Protein AF-A0A1B6Z9X4-F1 (afdb_monomer_lite)

pLDDT: mean 81.11, std 14.73, range [35.0, 95.31]

Foldseek 3Di:
DDDDDDDDPDDDDDPVVVVVVVVVCVVVVPCPDDDDDPCPPDDPVRVVVQVVCVVVVHHPDCPPPD

Structure (mmCIF, N/CA/C/O backbone):
data_AF-A0A1B6Z9X4-F1
#
_entry.id   AF-A0A1B6Z9X4-F1
#
loop_
_atom_site.group_PDB
_atom_site.id
_atom_site.type_symbol
_atom_site.label_atom_id
_atom_site.label_alt_id
_atom_site.label_comp_id
_atom_site.label_asym_id
_atom_site.label_entity_id
_atom_site.label_seq_id
_atom_site.pdbx_PDB_ins_code
_atom_site.Cartn_x
_atom_site.Cartn_y
_atom_site.Cartn_z
_atom_site.occupancy
_atom_site.B_iso_or_equiv
_atom_site.auth_seq_id
_atom_site.auth_comp_id
_atom_site.auth_asym_id
_atom_site.auth_atom_id
_atom_site.pdbx_PDB_model_num
ATOM 1 N N . MET A 1 1 ? -17.788 22.616 5.502 1.00 40.50 1 MET A N 1
ATOM 2 C CA . MET A 1 1 ? -16.435 22.253 5.022 1.00 40.50 1 MET A CA 1
ATOM 3 C C . MET A 1 1 ? -16.531 21.943 3.536 1.00 40.50 1 MET A C 1
ATOM 5 O O . MET A 1 1 ? -17.199 20.981 3.191 1.00 40.50 1 MET A O 1
ATOM 9 N N . ALA A 1 2 ? -15.965 22.774 2.658 1.00 60.88 2 ALA A N 1
ATOM 10 C CA . ALA A 1 2 ? -16.013 22.537 1.212 1.00 60.88 2 ALA A CA 1
ATOM 11 C C . ALA A 1 2 ? -14.856 21.614 0.794 1.00 60.88 2 ALA A C 1
ATOM 13 O O . ALA A 1 2 ? -13.693 21.945 1.020 1.00 60.88 2 ALA A O 1
ATOM 14 N N . SER A 1 3 ? -15.153 20.454 0.203 1.00 69.88 3 SER A N 1
ATOM 15 C CA . SER A 1 3 ? -14.134 19.570 -0.372 1.00 69.88 3 SER A CA 1
ATOM 16 C C . SER A 1 3 ? -13.751 20.066 -1.766 1.00 69.88 3 SER A C 1
ATOM 18 O O . SER A 1 3 ? -14.588 20.096 -2.669 1.00 69.88 3 SER A O 1
ATOM 20 N N . LYS A 1 4 ? -12.486 20.446 -1.962 1.00 73.38 4 LYS A N 1
ATOM 21 C CA . LYS A 1 4 ? -11.963 20.816 -3.281 1.00 73.38 4 LYS A CA 1
ATOM 22 C C . LYS A 1 4 ? -11.701 19.538 -4.080 1.00 73.38 4 LYS A C 1
ATOM 24 O O . LYS A 1 4 ? -10.816 18.764 -3.729 1.00 73.38 4 LYS A O 1
ATOM 29 N N . VAL A 1 5 ? -12.477 19.310 -5.138 1.00 75.44 5 VAL A N 1
ATOM 30 C CA . VAL A 1 5 ? -12.219 18.215 -6.081 1.00 75.44 5 VAL A CA 1
ATOM 31 C C . VAL A 1 5 ? -11.012 18.611 -6.925 1.00 75.44 5 VAL A C 1
ATOM 33 O O . VAL A 1 5 ? -11.066 19.586 -7.676 1.00 75.44 5 VAL A O 1
ATOM 36 N N . LEU A 1 6 ? -9.904 17.889 -6.766 1.00 76.56 6 LEU A N 1
ATOM 37 C CA . LEU A 1 6 ? -8.746 18.035 -7.641 1.00 76.56 6 LEU A CA 1
ATOM 38 C C . LEU A 1 6 ? -9.127 17.475 -9.012 1.00 76.56 6 LEU A C 1
ATOM 40 O O . LEU A 1 6 ? -9.474 16.300 -9.131 1.00 76.56 6 LEU A O 1
ATOM 44 N N . LYS A 1 7 ? -9.099 18.325 -10.039 1.00 72.69 7 LYS A N 1
ATOM 45 C CA . LYS A 1 7 ? -9.214 17.871 -11.422 1.00 72.69 7 LYS A CA 1
ATOM 46 C C . LYS A 1 7 ? -7.903 17.180 -11.781 1.00 72.69 7 LYS A C 1
ATOM 48 O O . LYS A 1 7 ? -6.845 17.799 -11.706 1.00 72.69 7 LYS A O 1
ATOM 53 N N . ASN A 1 8 ? -7.974 15.893 -12.105 1.00 74.12 8 ASN A N 1
ATOM 54 C CA . ASN A 1 8 ? -6.848 15.198 -12.713 1.00 74.12 8 ASN A CA 1
ATOM 55 C C . ASN A 1 8 ? -6.852 15.540 -14.200 1.00 74.12 8 ASN A C 1
ATOM 57 O O . ASN A 1 8 ? -7.705 15.060 -14.940 1.00 74.12 8 ASN A O 1
ATOM 61 N N . GLU A 1 9 ? -5.906 16.379 -14.608 1.00 79.75 9 GLU A N 1
ATOM 62 C CA . GLU A 1 9 ? -5.680 16.749 -16.012 1.00 79.75 9 GLU A CA 1
ATOM 63 C C . GLU A 1 9 ? -4.908 15.651 -16.779 1.00 79.75 9 GLU A C 1
ATOM 65 O O . GLU A 1 9 ? -4.758 15.707 -18.001 1.00 79.75 9 GLU A O 1
ATOM 70 N N . ASP A 1 10 ? -4.428 14.625 -16.068 1.00 80.12 10 ASP A N 1
ATOM 71 C CA . ASP A 1 10 ? -3.698 13.503 -16.648 1.00 80.12 10 ASP A CA 1
ATOM 72 C C . ASP A 1 10 ? -4.626 12.544 -17.399 1.00 80.12 10 ASP A C 1
ATOM 74 O O . ASP A 1 10 ? -5.668 12.102 -16.905 1.00 80.12 10 ASP A O 1
ATOM 78 N N . LYS A 1 11 ? -4.198 12.152 -18.603 1.00 84.81 11 LYS A N 1
ATOM 79 C CA . LYS A 1 11 ? -4.915 11.160 -19.404 1.00 84.81 11 LYS A CA 1
ATOM 80 C C . LYS A 1 11 ? -4.885 9.793 -18.706 1.00 84.81 11 LYS A C 1
ATOM 82 O O . LYS A 1 11 ? -3.808 9.330 -18.322 1.00 84.81 11 LYS A O 1
ATOM 87 N N . PRO A 1 12 ? -6.028 9.093 -18.602 1.00 85.56 12 PRO A N 1
ATOM 88 C CA . PRO A 1 12 ? -6.064 7.759 -18.022 1.00 85.56 12 PRO A CA 1
ATOM 89 C C . PRO A 1 12 ? -5.232 6.784 -18.865 1.00 85.56 12 PRO A C 1
ATOM 91 O O . PRO A 1 12 ? -5.356 6.727 -20.090 1.00 85.56 12 PRO A O 1
ATOM 94 N N . VAL A 1 13 ? -4.394 5.983 -18.205 1.00 90.50 13 VAL A N 1
ATOM 95 C CA . VAL A 1 13 ? -3.600 4.925 -18.842 1.00 90.50 13 VAL A CA 1
ATOM 96 C C . VAL A 1 13 ? -4.292 3.572 -18.681 1.00 90.50 13 VAL A C 1
ATOM 98 O O . VAL A 1 13 ? -4.846 3.257 -17.629 1.00 90.50 13 VAL A O 1
ATOM 101 N N . LYS A 1 14 ? -4.250 2.733 -19.721 1.00 95.31 14 LYS A N 1
ATOM 102 C CA . LYS A 1 14 ? -4.745 1.351 -19.627 1.00 95.31 14 LYS A CA 1
ATOM 103 C C . LYS A 1 14 ? -3.874 0.554 -18.656 1.00 95.31 14 LYS A C 1
ATOM 105 O O . LYS A 1 14 ? -2.648 0.599 -18.753 1.00 95.31 14 LYS A O 1
ATOM 110 N N . LEU A 1 15 ? -4.498 -0.256 -17.799 1.00 94.06 15 LEU A N 1
ATOM 111 C CA . LEU A 1 15 ? -3.791 -1.065 -16.794 1.00 94.06 15 LEU A CA 1
ATOM 112 C C . LEU A 1 15 ? -2.686 -1.942 -17.396 1.00 94.06 15 LEU A C 1
ATOM 114 O O . LEU A 1 15 ? -1.592 -2.010 -16.848 1.00 94.06 15 LEU A O 1
ATOM 118 N N . ALA A 1 16 ? -2.934 -2.553 -18.557 1.00 95.19 16 ALA A N 1
ATOM 119 C CA . ALA A 1 16 ? -1.934 -3.367 -19.246 1.00 95.19 16 ALA A CA 1
ATOM 120 C C . ALA A 1 16 ? -0.700 -2.553 -19.679 1.00 95.19 16 ALA A C 1
ATOM 122 O O . ALA A 1 16 ? 0.428 -3.020 -19.543 1.00 95.19 16 ALA A O 1
ATOM 123 N N . ALA A 1 17 ? -0.897 -1.326 -20.171 1.00 95.06 17 ALA A N 1
ATOM 124 C CA . ALA 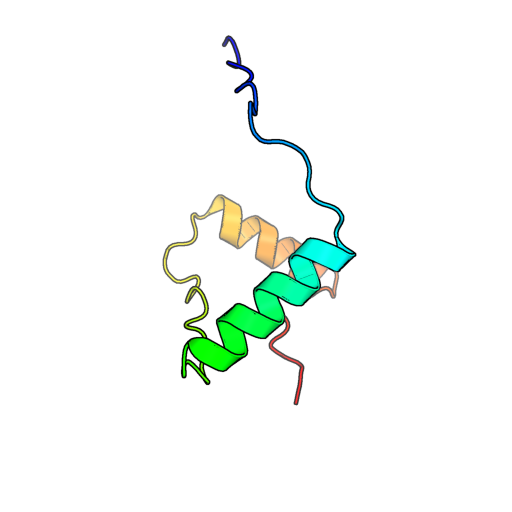A 1 17 ? 0.205 -0.445 -20.554 1.00 95.06 17 ALA A CA 1
ATOM 125 C C . ALA A 1 17 ? 1.007 -0.008 -19.320 1.00 95.06 17 ALA A C 1
ATOM 127 O O . ALA A 1 17 ? 2.231 -0.110 -19.306 1.00 95.06 17 ALA A O 1
ATOM 128 N N . PHE A 1 18 ?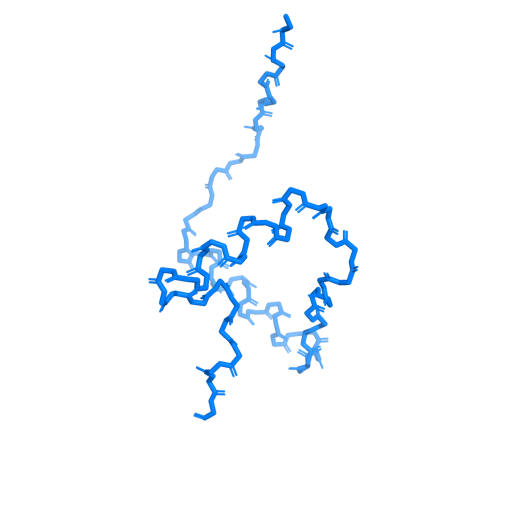 0.304 0.368 -18.251 1.00 94.12 18 PHE A N 1
ATOM 129 C CA . PHE A 1 18 ? 0.920 0.706 -16.973 1.00 94.12 18 PHE A CA 1
ATOM 130 C C . PHE A 1 18 ? 1.751 -0.454 -16.398 1.00 94.12 18 PHE A C 1
ATOM 132 O O . PHE A 1 18 ? 2.891 -0.251 -15.986 1.00 94.12 18 PHE A O 1
ATOM 139 N N . ALA A 1 19 ? 1.229 -1.683 -16.429 1.00 93.81 19 ALA A N 1
ATOM 140 C CA . ALA A 1 19 ? 1.937 -2.865 -15.939 1.00 93.81 19 ALA A CA 1
ATOM 141 C C . ALA A 1 19 ? 3.252 -3.118 -16.699 1.00 93.81 19 ALA A C 1
ATOM 143 O O . ALA A 1 19 ? 4.280 -3.399 -16.080 1.00 93.81 19 ALA A O 1
ATOM 144 N N . ARG A 1 20 ? 3.244 -2.960 -18.031 1.00 94.69 20 ARG A N 1
ATOM 145 C CA . ARG A 1 20 ? 4.454 -3.083 -18.865 1.00 94.69 20 ARG A CA 1
ATOM 146 C C . ARG A 1 20 ? 5.493 -2.023 -18.508 1.00 94.69 20 ARG A C 1
ATOM 148 O O . ARG A 1 20 ? 6.674 -2.340 -18.386 1.00 94.69 20 ARG A O 1
ATOM 155 N N . ASP A 1 21 ? 5.054 -0.789 -18.283 1.00 93.81 21 ASP A N 1
ATOM 156 C CA . ASP A 1 21 ? 5.939 0.297 -17.863 1.00 93.81 21 ASP A CA 1
ATOM 157 C C . ASP A 1 21 ? 6.567 0.051 -16.492 1.00 93.81 21 ASP A C 1
ATOM 159 O O . ASP A 1 21 ? 7.761 0.292 -16.310 1.00 93.81 21 ASP A O 1
ATOM 163 N N . VAL A 1 22 ? 5.795 -0.464 -15.534 1.00 90.75 22 VAL A N 1
ATOM 164 C CA . VAL A 1 22 ? 6.314 -0.847 -14.216 1.00 90.75 22 VAL A CA 1
ATOM 165 C C . VAL A 1 22 ? 7.367 -1.945 -14.350 1.00 90.75 22 VAL A C 1
ATOM 167 O O . VAL A 1 22 ? 8.435 -1.821 -13.753 1.00 90.75 22 VAL A O 1
ATOM 170 N N . ALA A 1 23 ? 7.112 -2.988 -15.145 1.00 89.88 23 ALA A N 1
ATOM 171 C CA . ALA A 1 23 ? 8.067 -4.078 -15.358 1.00 89.88 23 ALA A CA 1
ATOM 172 C C . ALA A 1 23 ? 9.385 -3.573 -15.967 1.00 89.88 23 ALA A C 1
ATOM 174 O O . ALA A 1 23 ? 10.461 -3.867 -15.448 1.00 89.88 23 ALA A O 1
ATOM 175 N N . ARG A 1 24 ? 9.298 -2.731 -17.005 1.00 93.44 24 ARG A N 1
ATOM 176 C CA . ARG A 1 24 ? 10.457 -2.084 -17.634 1.00 93.44 24 ARG A CA 1
ATOM 177 C C . ARG A 1 24 ? 11.266 -1.261 -16.629 1.00 93.44 24 ARG A C 1
ATOM 179 O O . ARG A 1 24 ? 12.488 -1.368 -16.589 1.00 93.44 24 ARG A O 1
ATOM 186 N N . ARG A 1 25 ? 10.598 -0.442 -15.810 1.00 90.81 25 ARG A N 1
ATOM 187 C CA . ARG A 1 25 ? 11.267 0.396 -14.800 1.00 90.81 25 ARG A CA 1
ATOM 188 C C . ARG A 1 25 ? 11.916 -0.443 -13.706 1.00 90.81 25 ARG A C 1
ATOM 190 O O . ARG A 1 25 ? 13.040 -0.146 -13.327 1.00 90.81 25 ARG A O 1
ATOM 197 N N . LYS A 1 26 ? 11.249 -1.501 -13.236 1.00 85.81 26 LYS A N 1
ATOM 198 C CA . LYS A 1 26 ? 11.830 -2.438 -12.265 1.00 85.81 26 LYS A CA 1
ATOM 199 C C . LYS A 1 26 ? 13.112 -3.067 -12.807 1.00 85.81 26 LYS A C 1
ATOM 201 O O . LYS A 1 26 ? 14.131 -2.990 -12.128 1.00 85.81 26 LYS A O 1
ATOM 206 N N . ALA A 1 27 ? 13.084 -3.579 -14.040 1.00 87.25 27 ALA A N 1
ATOM 207 C CA . ALA A 1 27 ? 14.253 -4.182 -14.683 1.00 87.25 27 ALA A CA 1
ATOM 208 C C . ALA A 1 27 ? 15.436 -3.202 -14.812 1.00 87.25 27 ALA A C 1
ATOM 210 O O . ALA A 1 27 ? 16.574 -3.586 -14.570 1.00 87.25 27 ALA A O 1
ATOM 211 N N . GLY A 1 28 ? 15.172 -1.931 -15.137 1.00 89.31 28 GLY A N 1
ATOM 212 C CA . GLY A 1 28 ? 16.211 -0.899 -15.254 1.00 89.31 28 GLY A CA 1
ATOM 213 C C . GLY A 1 28 ? 16.672 -0.270 -13.932 1.00 89.31 28 GLY A C 1
ATOM 214 O O . GLY A 1 28 ? 17.666 0.445 -13.923 1.00 89.31 28 GLY A O 1
ATOM 215 N N . SER A 1 29 ? 15.956 -0.494 -12.825 1.00 85.69 29 SER A N 1
ATOM 216 C CA . SER A 1 29 ? 16.240 0.167 -11.541 1.00 85.69 29 SER A CA 1
ATOM 217 C C . SER A 1 29 ? 17.368 -0.476 -10.734 1.00 85.69 29 SER A C 1
ATOM 219 O O . SER A 1 29 ? 17.917 0.175 -9.851 1.00 85.69 29 SER A O 1
ATOM 221 N N . GLY A 1 30 ? 17.674 -1.756 -10.974 1.00 81.38 30 GLY A N 1
ATOM 222 C CA . GLY A 1 30 ? 18.612 -2.532 -10.149 1.00 81.38 30 GLY A CA 1
ATOM 223 C C . GLY A 1 30 ? 18.168 -2.743 -8.691 1.00 81.38 30 GLY A C 1
ATOM 224 O O . GLY A 1 30 ? 18.889 -3.374 -7.925 1.00 81.38 30 GLY A O 1
ATOM 225 N N . ILE A 1 31 ? 16.989 -2.245 -8.295 1.00 76.50 31 ILE A N 1
ATOM 226 C CA . ILE A 1 31 ? 16.434 -2.386 -6.945 1.00 76.50 31 ILE A CA 1
ATOM 227 C C . ILE A 1 31 ? 15.734 -3.741 -6.858 1.00 76.50 31 ILE A C 1
ATOM 229 O O . ILE A 1 31 ? 14.623 -3.922 -7.359 1.00 76.50 31 ILE A O 1
ATOM 233 N N . THR A 1 32 ? 16.403 -4.698 -6.225 1.00 73.00 32 THR A N 1
ATOM 234 C CA . THR A 1 32 ? 15.874 -6.042 -5.963 1.00 73.00 32 THR A CA 1
ATOM 235 C C . THR A 1 32 ? 15.006 -6.082 -4.707 1.00 73.00 32 THR A C 1
ATOM 237 O O . THR A 1 32 ? 14.003 -6.793 -4.689 1.00 73.00 32 THR A O 1
ATOM 240 N N . ASP A 1 33 ? 15.331 -5.264 -3.701 1.00 74.56 33 ASP A N 1
ATOM 241 C CA . ASP A 1 33 ? 14.555 -5.107 -2.471 1.00 74.56 33 ASP A CA 1
ATOM 242 C C . ASP A 1 33 ? 13.885 -3.726 -2.441 1.00 74.56 33 ASP A C 1
ATOM 244 O O . ASP A 1 33 ? 14.522 -2.701 -2.188 1.00 74.56 33 ASP A O 1
ATOM 248 N N . LEU A 1 34 ? 12.589 -3.675 -2.772 1.00 71.19 34 LEU A N 1
ATOM 249 C CA . LEU A 1 34 ? 11.837 -2.427 -2.667 1.00 71.19 34 LEU A CA 1
ATOM 250 C C . LEU A 1 34 ? 11.615 -2.109 -1.185 1.00 71.19 34 LEU A C 1
ATOM 252 O O . LEU A 1 34 ? 10.931 -2.888 -0.514 1.00 71.19 34 LEU A O 1
ATOM 256 N N . PRO A 1 35 ? 12.077 -0.948 -0.682 1.00 69.31 35 PRO A N 1
ATOM 257 C CA . PRO A 1 35 ? 11.869 -0.582 0.707 1.00 69.31 35 PRO A CA 1
ATOM 258 C C . PRO A 1 35 ? 10.369 -0.480 0.979 1.00 69.31 35 PRO A C 1
ATOM 260 O O . PRO A 1 35 ? 9.680 0.439 0.528 1.00 69.31 35 PRO A O 1
ATOM 263 N N . GLN A 1 36 ? 9.848 -1.452 1.720 1.00 73.44 36 GLN A N 1
ATOM 264 C CA . GLN A 1 36 ? 8.473 -1.415 2.180 1.00 73.44 36 GLN A CA 1
ATOM 265 C C . GLN A 1 36 ? 8.333 -0.323 3.236 1.00 73.44 36 GLN A C 1
ATOM 267 O O . GLN A 1 36 ? 9.215 -0.114 4.076 1.00 73.44 36 GLN A O 1
ATOM 272 N N . ASN A 1 37 ? 7.192 0.368 3.237 1.00 71.88 37 ASN A N 1
ATOM 273 C CA . ASN A 1 37 ? 6.890 1.271 4.337 1.00 71.88 37 ASN A CA 1
ATOM 274 C C . ASN A 1 37 ? 6.857 0.454 5.637 1.00 71.88 37 ASN A C 1
ATOM 276 O O . ASN A 1 37 ? 5.977 -0.384 5.828 1.00 71.88 37 ASN A O 1
ATOM 280 N N . SER A 1 38 ? 7.788 0.751 6.548 1.00 73.31 38 SER A N 1
ATOM 281 C CA . SER A 1 38 ? 7.921 0.076 7.845 1.00 73.31 38 SER A CA 1
ATOM 282 C C . SER A 1 38 ? 6.648 0.111 8.698 1.00 73.31 38 SER A C 1
ATOM 284 O O . SER A 1 38 ? 6.526 -0.637 9.665 1.00 73.31 38 SER A O 1
ATOM 286 N N . GLY A 1 39 ? 5.707 1.012 8.393 1.00 80.38 39 GLY A N 1
ATOM 287 C CA . GLY A 1 39 ? 4.459 1.159 9.134 1.00 80.38 39 GLY A CA 1
ATOM 288 C C . GLY A 1 39 ? 4.651 1.696 10.556 1.00 80.38 39 GLY A C 1
ATOM 289 O O . GLY A 1 39 ? 3.682 1.750 11.308 1.00 80.38 39 GLY A O 1
ATOM 290 N N . LYS A 1 40 ? 5.864 2.129 10.925 1.00 78.44 40 LYS A N 1
ATOM 291 C CA . LYS A 1 40 ? 6.217 2.559 12.289 1.00 78.44 40 LYS A CA 1
ATOM 292 C C . LYS A 1 40 ? 5.516 3.850 12.731 1.00 78.44 40 LYS A C 1
ATOM 294 O O . LYS A 1 40 ? 5.302 4.051 13.917 1.00 78.44 40 LYS A O 1
ATOM 299 N N . ARG A 1 41 ? 5.107 4.705 11.786 1.00 84.94 41 ARG A N 1
ATOM 300 C CA . ARG A 1 41 ? 4.460 6.010 12.050 1.00 84.94 41 ARG A CA 1
ATOM 301 C C . ARG A 1 41 ? 2.933 5.986 11.874 1.00 84.94 41 ARG A C 1
ATOM 303 O O . ARG A 1 41 ? 2.344 6.968 11.433 1.00 84.94 41 ARG A O 1
ATOM 310 N N . ARG A 1 42 ? 2.274 4.850 12.140 1.00 88.00 42 ARG A N 1
ATOM 311 C CA . ARG A 1 42 ? 0.802 4.751 12.072 1.00 88.0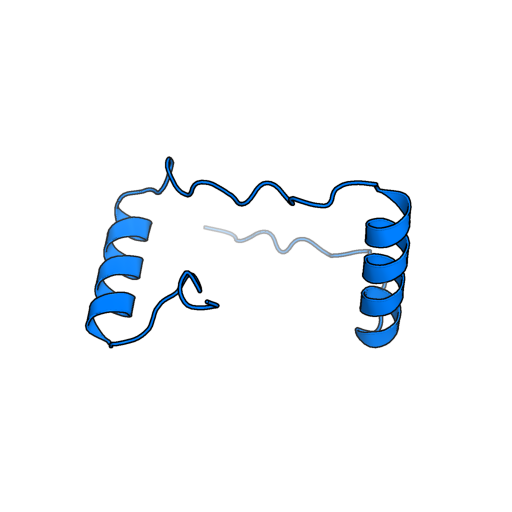0 42 ARG A CA 1
ATOM 312 C C . ARG A 1 42 ? 0.163 5.585 13.186 1.00 88.00 42 ARG A C 1
ATOM 314 O O . ARG A 1 42 ? 0.569 5.473 14.339 1.00 88.00 42 ARG A O 1
ATOM 321 N N . THR A 1 43 ? -0.859 6.362 12.837 1.00 93.94 43 THR A N 1
ATOM 322 C CA . THR A 1 43 ? -1.740 7.022 13.810 1.00 93.94 43 THR A CA 1
ATOM 323 C C . THR A 1 43 ? -2.547 5.985 14.591 1.00 93.94 43 TH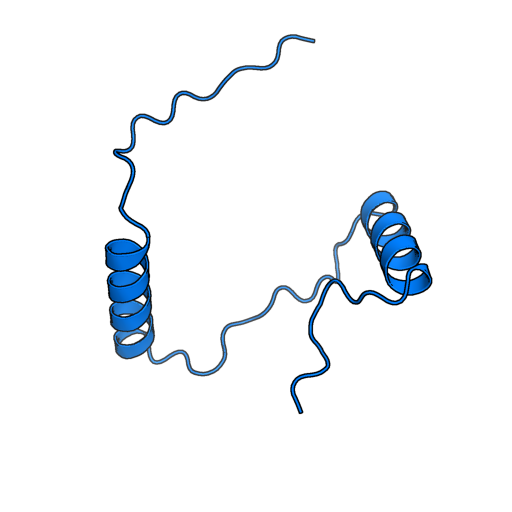R A C 1
ATOM 325 O O . THR A 1 43 ? -2.716 4.849 14.133 1.00 93.94 43 THR A O 1
ATOM 328 N N . ASP A 1 44 ? -3.081 6.363 15.749 1.00 93.06 44 ASP A N 1
ATOM 329 C CA . ASP A 1 44 ? -3.814 5.426 16.607 1.00 93.06 44 ASP A CA 1
ATOM 330 C C . ASP A 1 44 ? -5.102 4.920 15.957 1.00 93.06 44 ASP A C 1
ATOM 332 O O . ASP A 1 44 ? -5.369 3.719 15.984 1.00 93.06 44 ASP A O 1
ATOM 336 N N . SER A 1 45 ? -5.819 5.781 15.229 1.00 94.12 45 SER A N 1
ATOM 337 C CA . SER A 1 45 ? -6.974 5.376 14.416 1.00 94.12 45 SER A CA 1
ATOM 338 C C . SER A 1 45 ? -6.605 4.290 13.397 1.00 94.12 45 SER A C 1
ATOM 340 O O . SER A 1 45 ? -7.349 3.330 13.203 1.00 94.12 45 SER A O 1
ATOM 342 N N . LYS A 1 46 ? -5.421 4.388 12.773 1.00 90.62 46 LYS A N 1
ATOM 343 C CA . LYS A 1 46 ? -4.949 3.389 11.805 1.00 90.62 46 LYS A CA 1
ATOM 344 C C . LYS A 1 46 ? -4.550 2.075 12.477 1.00 90.62 46 LYS A C 1
ATOM 346 O O . LYS A 1 46 ? -4.769 1.018 11.895 1.00 90.62 46 LYS A O 1
ATOM 351 N N . LYS A 1 47 ? -3.986 2.110 13.688 1.00 91.94 47 LYS A N 1
ATOM 352 C CA . LYS A 1 47 ? -3.699 0.893 14.470 1.00 91.94 47 LYS A CA 1
ATOM 353 C C . LYS A 1 47 ? -4.992 0.181 14.875 1.00 91.94 47 LYS A C 1
ATOM 355 O O . LYS A 1 47 ? -5.081 -1.031 14.710 1.00 91.94 47 LYS A O 1
ATOM 360 N N . ALA A 1 48 ? -5.993 0.931 15.342 1.00 94.62 48 ALA A N 1
ATOM 361 C CA . ALA A 1 48 ? -7.294 0.390 15.732 1.00 94.62 48 ALA A CA 1
ATOM 362 C C . ALA A 1 48 ? -7.998 -0.309 14.559 1.00 94.62 48 ALA A C 1
ATOM 364 O O . ALA A 1 48 ? -8.458 -1.440 14.705 1.00 94.62 48 ALA A O 1
ATOM 365 N N . LEU A 1 49 ? -7.997 0.319 13.376 1.00 92.94 49 LEU A N 1
ATOM 366 C CA . LEU A 1 49 ? -8.539 -0.286 12.159 1.00 92.94 49 LEU A CA 1
ATOM 367 C C . LEU A 1 49 ? -7.839 -1.607 11.816 1.00 92.94 49 LEU A C 1
ATOM 369 O O . LEU A 1 49 ? -8.500 -2.604 11.549 1.00 92.94 49 LEU A O 1
ATOM 373 N N . LEU A 1 50 ? -6.505 -1.632 11.840 1.00 91.56 50 LEU A N 1
ATOM 374 C CA . LEU A 1 50 ? -5.750 -2.844 11.513 1.00 91.56 50 LEU A CA 1
ATOM 375 C C . LEU A 1 50 ? -6.011 -3.976 12.510 1.00 91.56 50 LEU A C 1
ATOM 377 O O . LEU A 1 50 ? -6.183 -5.113 12.086 1.00 91.56 50 LEU A O 1
ATO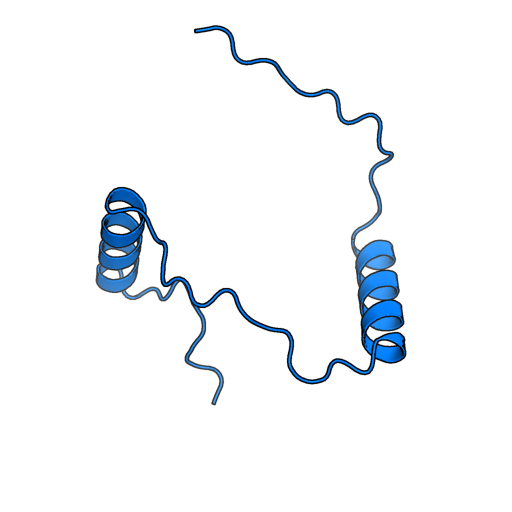M 381 N N . LYS A 1 51 ? -6.140 -3.662 13.804 1.00 91.69 51 LYS A N 1
ATOM 382 C CA . LYS A 1 51 ? -6.516 -4.641 14.833 1.00 91.69 51 LYS A CA 1
ATOM 383 C C . LYS A 1 51 ? -7.906 -5.237 14.579 1.00 91.69 51 LYS A C 1
ATOM 385 O O . LYS A 1 51 ? -8.098 -6.433 14.761 1.00 91.69 51 LYS A O 1
ATOM 390 N N . ALA A 1 52 ? -8.869 -4.424 14.140 1.00 94.44 52 ALA A N 1
ATOM 391 C CA . ALA A 1 52 ? -10.204 -4.908 13.781 1.00 94.44 52 ALA A CA 1
ATOM 392 C C . ALA A 1 52 ? -10.177 -5.817 12.539 1.00 94.44 52 ALA A C 1
ATOM 394 O O . ALA A 1 52 ? -10.874 -6.827 12.494 1.00 94.44 52 ALA A O 1
ATOM 395 N N . VAL A 1 53 ? -9.340 -5.488 11.550 1.00 91.81 53 VAL A N 1
ATOM 396 C CA . VAL A 1 53 ? -9.133 -6.319 10.353 1.00 91.81 53 VAL A CA 1
ATOM 397 C C . VAL A 1 53 ? -8.508 -7.671 10.720 1.00 91.81 53 VAL A C 1
ATOM 399 O O . VAL A 1 53 ? -8.992 -8.703 10.257 1.00 91.81 53 VAL A O 1
ATOM 402 N N . GLU A 1 54 ? -7.502 -7.675 11.598 1.00 92.38 54 GLU A N 1
ATOM 403 C CA . GLU A 1 54 ? -6.878 -8.898 12.124 1.00 92.38 54 GLU A CA 1
ATOM 404 C C . GLU A 1 54 ? -7.873 -9.751 12.921 1.00 92.38 54 GLU A C 1
ATOM 406 O O . GLU A 1 54 ? -7.941 -10.962 12.720 1.00 92.38 54 GLU A O 1
ATOM 411 N N . ALA A 1 55 ? -8.709 -9.128 13.758 1.00 92.81 55 ALA A N 1
ATOM 412 C CA . ALA A 1 55 ? -9.773 -9.818 14.489 1.00 92.81 55 ALA A CA 1
ATOM 413 C C . ALA A 1 55 ? -10.824 -10.454 13.559 1.00 92.81 55 ALA A C 1
ATOM 415 O O . ALA A 1 55 ? -11.415 -11.473 13.903 1.00 92.81 55 ALA A O 1
ATOM 416 N N . ALA A 1 56 ? -11.022 -9.898 12.360 1.00 93.81 56 ALA A N 1
ATOM 417 C CA . ALA A 1 56 ? -11.867 -10.477 11.317 1.00 93.81 56 ALA A CA 1
ATOM 418 C C . ALA A 1 56 ? -11.172 -11.604 10.517 1.00 93.81 56 ALA A C 1
ATOM 420 O O .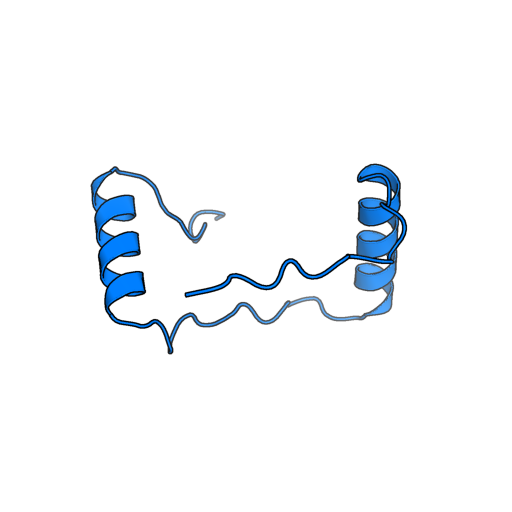 ALA A 1 56 ? -11.685 -12.026 9.478 1.00 93.81 56 ALA A O 1
ATOM 421 N N . GLY A 1 57 ? -9.993 -12.065 10.955 1.00 89.94 57 GLY A N 1
ATOM 422 C CA . GLY A 1 57 ? -9.229 -13.142 10.319 1.00 89.94 57 GLY A CA 1
ATOM 423 C C . GLY A 1 57 ? -8.538 -12.736 9.017 1.00 89.94 57 GLY A C 1
ATOM 424 O O . GLY A 1 57 ? -8.094 -13.594 8.257 1.00 89.94 57 GLY A O 1
ATOM 425 N N . LYS A 1 58 ? -8.452 -11.434 8.724 1.00 85.50 58 LYS A N 1
ATOM 426 C CA . LYS A 1 58 ? -7.828 -10.910 7.505 1.00 85.50 58 LYS A CA 1
ATOM 427 C C . LYS A 1 58 ? -6.532 -10.203 7.866 1.00 85.50 58 LYS A C 1
ATOM 429 O O . LYS A 1 58 ? -6.462 -9.484 8.854 1.00 85.50 58 LYS A O 1
ATOM 434 N N . SER A 1 59 ? -5.503 -10.357 7.039 1.00 81.94 59 SER A N 1
ATOM 435 C CA . SER A 1 59 ? -4.271 -9.588 7.199 1.00 81.94 59 SER A CA 1
ATOM 436 C C . SER A 1 59 ? -4.180 -8.522 6.121 1.00 81.94 59 SER A C 1
ATOM 438 O O . SER A 1 59 ? -4.188 -8.824 4.930 1.00 81.94 59 SER A O 1
ATOM 440 N N . TRP A 1 60 ? -4.093 -7.260 6.544 1.00 75.25 60 TRP A N 1
ATOM 441 C CA . TRP A 1 60 ? -3.911 -6.132 5.626 1.00 75.25 60 TRP A CA 1
ATOM 442 C C . TRP A 1 60 ? -2.516 -6.121 4.980 1.00 75.25 60 TRP A C 1
ATOM 444 O O . TRP A 1 60 ? -2.327 -5.551 3.909 1.00 75.25 60 TRP A O 1
ATOM 454 N N . SER A 1 61 ? -1.521 -6.735 5.624 1.00 65.62 61 SER A N 1
ATOM 455 C CA . SER A 1 61 ? -0.173 -6.882 5.072 1.00 65.62 61 SER A CA 1
ATOM 456 C C . SER A 1 61 ? 0.148 -8.358 4.914 1.00 65.62 61 SER A C 1
ATOM 458 O O . SER A 1 61 ? 0.261 -9.061 5.916 1.00 65.62 61 SER A O 1
ATOM 460 N N . SER A 1 62 ? 0.349 -8.819 3.680 1.00 54.69 62 SER A N 1
ATOM 461 C CA . SER A 1 62 ? 0.840 -10.168 3.403 1.00 54.69 62 SER A CA 1
ATOM 462 C C . SER A 1 62 ? 2.271 -10.319 3.934 1.00 54.69 62 SER A C 1
ATOM 464 O O . SER A 1 62 ? 3.244 -10.091 3.223 1.00 54.69 62 SER A O 1
ATOM 466 N N . LYS A 1 63 ? 2.414 -10.665 5.213 1.00 55.75 63 LYS A N 1
ATOM 467 C CA . LYS A 1 63 ? 3.649 -11.265 5.736 1.00 55.75 63 LYS A CA 1
ATOM 468 C C . LYS A 1 63 ? 3.697 -12.777 5.484 1.00 55.75 63 LYS A C 1
ATOM 470 O O . LYS A 1 63 ? 4.748 -13.370 5.657 1.00 55.75 63 LYS A O 1
ATOM 475 N N . ASN A 1 64 ? 2.595 -13.370 5.021 1.00 42.19 64 ASN A N 1
ATOM 476 C CA . ASN A 1 64 ? 2.506 -14.785 4.669 1.00 42.19 64 ASN A CA 1
ATOM 477 C C . ASN A 1 64 ? 2.577 -14.946 3.146 1.00 42.19 64 ASN A C 1
ATOM 479 O O . ASN A 1 64 ? 1.574 -15.188 2.484 1.00 42.19 64 ASN A O 1
ATOM 483 N N . ALA A 1 65 ? 3.766 -14.738 2.600 1.00 38.22 65 ALA A N 1
ATOM 484 C CA . ALA A 1 65 ? 4.208 -15.404 1.385 1.00 38.22 65 ALA A CA 1
ATOM 485 C C . ALA A 1 65 ? 5.590 -15.964 1.735 1.00 38.22 65 ALA A C 1
ATOM 487 O O . ALA A 1 65 ? 6.601 -15.285 1.569 1.00 38.22 65 ALA A O 1
ATOM 488 N N . SER A 1 66 ? 5.577 -17.125 2.390 1.00 35.00 66 SER A N 1
ATOM 489 C CA . SER A 1 66 ? 6.733 -18.012 2.528 1.00 35.00 66 SER A CA 1
ATOM 490 C C . SER A 1 66 ? 6.650 -19.062 1.436 1.00 35.00 66 SER A C 1
ATOM 492 O O . SER A 1 66 ? 5.505 -19.486 1.153 1.00 35.00 66 SER A O 1
#

Sequence (66 aa):
MASKVLKNEDKPVKLAAFARDVARRKAGSGITDLPQNSGKRRTDSKKALLKAVEAAGKSWSSKNAS

Radius of gyration: 17.89 Å; chains: 1; bounding box: 35×40×37 Å

Secondary structure (DSSP, 8-state):
---------SPPPPHHHHHHHHHHHHHHH--SS------TT--HHHHHHHHHHHHTT--SS-----